Protein AF-A0A381KJ46-F1 (afdb_monomer)

Secondary structure (DSSP, 8-state):
-HHHHHHHHHHHHHHHHHHHHHHHHHHHHHHHHT-SS--HHHHHHHHHHHHHHHHHHHHHHHHHHHHHHHHHHHHHHHHHTSHHHHHHHHHHHHHHHSS------

Foldseek 3Di:
DVVLVVVLVVLVVLLVVLVVLLVVLVVLLVVLVPDPDDDPVSVVSNVVSVVSNVVSVVSNVVSVVVNVVSVVVVVVVVVCPDPVVVVVVVVVVVVVVPDPPPPPD

Structure (mmCIF, N/CA/C/O backbone):
data_AF-A0A381KJ46-F1
#
_entry.id   AF-A0A381KJ46-F1
#
loop_
_atom_site.group_PDB
_atom_site.id
_atom_site.type_symbol
_atom_site.label_atom_id
_atom_site.label_alt_id
_atom_site.label_comp_id
_atom_site.label_asym_id
_atom_site.label_entity_id
_atom_site.label_seq_id
_atom_site.pdbx_PDB_ins_code
_atom_site.Cartn_x
_atom_site.Cartn_y
_atom_site.Cartn_z
_atom_site.occupancy
_atom_site.B_iso_or_equiv
_atom_site.auth_seq_id
_atom_site.auth_comp_id
_atom_site.auth_asym_id
_atom_site.auth_atom_id
_atom_site.pdbx_PDB_model_num
ATOM 1 N N . MET A 1 1 ? -12.437 -7.430 17.887 1.00 87.06 1 MET A N 1
ATOM 2 C CA . MET A 1 1 ? -11.055 -6.912 17.824 1.00 87.06 1 MET A CA 1
ATOM 3 C C . MET A 1 1 ? -10.126 -7.689 16.881 1.00 87.06 1 MET A C 1
ATOM 5 O O . MET A 1 1 ? -9.448 -7.061 16.076 1.00 87.06 1 MET A O 1
ATOM 9 N N . GLU A 1 2 ? -10.116 -9.026 16.928 1.00 87.00 2 GLU A N 1
ATOM 10 C CA . GLU A 1 2 ? -9.250 -9.905 16.109 1.00 87.00 2 GLU A CA 1
ATOM 11 C C . GLU A 1 2 ? -9.202 -9.539 14.613 1.00 87.00 2 GLU A C 1
ATOM 13 O O . GLU A 1 2 ? -8.134 -9.346 14.039 1.00 87.00 2 GLU A O 1
ATOM 18 N N . SER A 1 3 ? -10.371 -9.363 13.989 1.00 88.94 3 SER A N 1
ATOM 19 C CA . SER A 1 3 ? -10.483 -9.097 12.551 1.00 88.94 3 SER A CA 1
ATOM 20 C C . SER A 1 3 ? -9.801 -7.795 12.128 1.00 88.94 3 SER A C 1
ATOM 22 O O . SER A 1 3 ? -9.174 -7.757 11.077 1.00 88.94 3 SER A O 1
ATOM 24 N N . LEU A 1 4 ? -9.861 -6.742 12.953 1.00 90.62 4 LEU A N 1
ATOM 25 C CA . LEU A 1 4 ? -9.188 -5.472 12.658 1.00 90.62 4 LEU A CA 1
ATOM 26 C C . LEU A 1 4 ? -7.662 -5.618 12.723 1.00 90.62 4 LEU A C 1
ATOM 28 O O . LEU A 1 4 ? -6.962 -5.047 11.891 1.00 90.62 4 LEU A O 1
ATOM 32 N N . LYS A 1 5 ? -7.146 -6.432 13.654 1.00 90.75 5 LYS A N 1
ATOM 33 C CA . LYS A 1 5 ? -5.709 -6.727 13.759 1.00 90.75 5 LYS A CA 1
ATOM 34 C C . LYS A 1 5 ? -5.205 -7.529 12.556 1.00 90.75 5 LYS A C 1
ATOM 36 O O . LYS A 1 5 ? -4.155 -7.198 12.016 1.00 90.75 5 LYS A O 1
ATOM 41 N N . ILE A 1 6 ? -5.976 -8.518 12.096 1.00 94.75 6 ILE A N 1
ATOM 42 C CA . ILE A 1 6 ? -5.655 -9.300 10.889 1.00 94.75 6 ILE A CA 1
ATOM 43 C C . ILE A 1 6 ? -5.603 -8.392 9.655 1.00 94.75 6 ILE A C 1
ATOM 45 O O . ILE A 1 6 ? -4.649 -8.447 8.882 1.00 94.75 6 ILE A O 1
ATOM 49 N N . VAL A 1 7 ? -6.610 -7.529 9.479 1.00 93.56 7 VAL A N 1
ATOM 50 C CA . VAL A 1 7 ? -6.635 -6.585 8.353 1.00 93.56 7 VAL A CA 1
ATOM 51 C C . VAL A 1 7 ? -5.445 -5.628 8.430 1.00 93.56 7 VAL A C 1
ATOM 53 O O . VAL A 1 7 ? -4.774 -5.435 7.422 1.00 93.56 7 VAL A O 1
ATOM 56 N N . LYS A 1 8 ? -5.121 -5.093 9.615 1.00 94.50 8 LYS A N 1
ATOM 57 C CA . LYS A 1 8 ? -3.942 -4.237 9.816 1.00 94.50 8 LYS A CA 1
ATOM 58 C C . LYS A 1 8 ? -2.650 -4.925 9.367 1.00 94.50 8 LYS A C 1
ATOM 60 O O . LYS A 1 8 ? -1.931 -4.362 8.548 1.00 94.50 8 LYS A O 1
ATOM 65 N N . GLN A 1 9 ? -2.403 -6.155 9.815 1.00 95.69 9 GLN A N 1
ATOM 66 C CA . GLN A 1 9 ? -1.217 -6.927 9.417 1.00 95.69 9 GLN A CA 1
ATOM 67 C C . GLN A 1 9 ? -1.139 -7.145 7.902 1.00 95.69 9 GLN A C 1
ATOM 69 O O . GLN A 1 9 ? -0.063 -7.066 7.310 1.00 95.69 9 GLN A O 1
ATOM 74 N N . TYR A 1 10 ? -2.277 -7.399 7.251 1.00 95.62 10 TYR A N 1
ATOM 75 C CA . TYR A 1 10 ? -2.317 -7.544 5.799 1.00 95.62 10 TYR A CA 1
ATOM 76 C C . TYR A 1 10 ? -1.931 -6.240 5.088 1.00 95.62 10 TYR A C 1
ATOM 78 O O . TYR A 1 10 ? -1.137 -6.264 4.148 1.00 95.62 10 TYR A O 1
ATOM 86 N N . VAL A 1 11 ? -2.453 -5.100 5.551 1.00 95.31 11 VAL A N 1
ATOM 87 C CA . VAL A 1 11 ? -2.138 -3.781 4.981 1.00 95.31 11 VAL A CA 1
ATOM 88 C C . VAL A 1 11 ? -0.663 -3.419 5.200 1.00 95.31 11 VAL A C 1
ATOM 90 O O . VAL A 1 11 ? -0.018 -2.955 4.264 1.00 95.31 11 VAL A O 1
ATOM 93 N N . GLU A 1 12 ? -0.093 -3.710 6.374 1.00 96.56 12 GLU A N 1
ATOM 94 C CA . GLU A 1 12 ? 1.351 -3.564 6.637 1.00 96.56 12 GLU A CA 1
ATOM 95 C C . GLU A 1 12 ? 2.188 -4.418 5.667 1.00 96.56 12 GLU A C 1
ATOM 97 O O . GLU A 1 12 ? 3.194 -3.959 5.123 1.00 96.56 12 GLU A O 1
ATOM 102 N N . GLY A 1 13 ? 1.745 -5.646 5.382 1.00 95.12 13 GLY A N 1
ATOM 103 C CA . GLY A 1 13 ? 2.369 -6.507 4.378 1.00 95.12 13 GLY A CA 1
ATOM 104 C C . GLY A 1 13 ? 2.353 -5.895 2.974 1.00 95.12 13 GLY A C 1
ATOM 105 O O . GLY A 1 13 ? 3.384 -5.870 2.301 1.00 95.12 13 GLY A O 1
ATOM 106 N N . GLN A 1 14 ? 1.211 -5.352 2.541 1.00 92.19 14 GLN A N 1
ATOM 107 C CA . GLN A 1 14 ? 1.088 -4.677 1.241 1.00 92.19 14 GLN A CA 1
ATOM 108 C C . GLN A 1 14 ? 1.960 -3.419 1.150 1.00 92.19 14 GLN A C 1
ATOM 110 O O . GLN A 1 14 ? 2.530 -3.137 0.094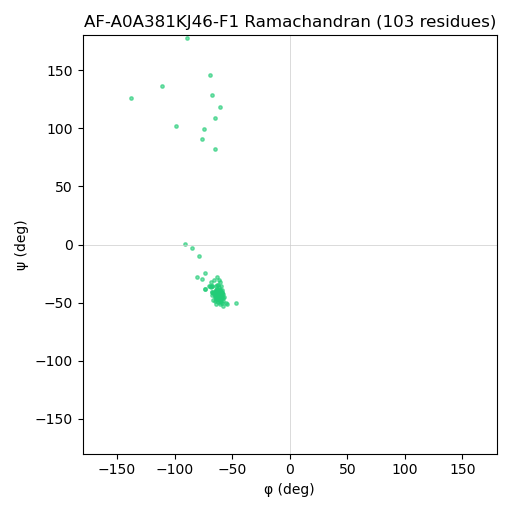 1.00 92.19 14 GLN A O 1
ATOM 115 N N . LEU A 1 15 ? 2.111 -2.688 2.256 1.00 95.31 15 LEU A N 1
ATOM 116 C CA . LEU A 1 15 ? 2.973 -1.511 2.329 1.00 95.31 15 LEU A CA 1
ATOM 117 C C . LEU A 1 15 ? 4.451 -1.868 2.112 1.00 95.31 15 LEU A C 1
ATOM 119 O O . LEU A 1 15 ? 5.160 -1.198 1.353 1.00 95.31 15 LEU A O 1
ATOM 123 N N . ASN A 1 16 ? 4.900 -2.955 2.743 1.00 95.56 16 ASN A N 1
ATOM 124 C CA . ASN A 1 16 ? 6.260 -3.463 2.588 1.00 95.56 16 ASN A CA 1
ATOM 125 C C . ASN A 1 16 ? 6.520 -3.943 1.155 1.00 95.56 16 ASN A C 1
ATOM 127 O O . ASN A 1 16 ? 7.543 -3.592 0.570 1.00 95.56 16 ASN A O 1
ATOM 131 N N . LEU A 1 17 ? 5.577 -4.689 0.570 1.00 93.62 17 LEU A N 1
ATOM 132 C CA . LEU A 1 17 ? 5.670 -5.143 -0.821 1.00 93.62 17 LEU A CA 1
ATOM 133 C C . LEU A 1 17 ? 5.724 -3.969 -1.803 1.00 93.62 17 LEU A C 1
ATOM 135 O O . LEU A 1 17 ? 6.582 -3.952 -2.681 1.00 93.62 17 LEU A O 1
ATOM 139 N N . SER A 1 18 ? 4.864 -2.965 -1.613 1.00 93.31 18 SER A N 1
ATOM 140 C CA . SER A 1 18 ? 4.854 -1.762 -2.452 1.00 93.31 18 SER A CA 1
ATOM 141 C C . SER A 1 18 ? 6.193 -1.030 -2.374 1.00 93.31 18 SER A C 1
ATOM 143 O O . SER A 1 18 ? 6.722 -0.607 -3.395 1.00 93.31 18 SER A O 1
ATOM 145 N N . SER A 1 19 ? 6.781 -0.914 -1.177 1.00 95.31 19 SER A N 1
ATOM 146 C CA . SER A 1 19 ? 8.093 -0.276 -1.004 1.00 95.31 19 SER A CA 1
ATOM 147 C C . SER A 1 19 ? 9.207 -1.049 -1.718 1.00 95.31 19 SER A C 1
ATOM 149 O O . SER A 1 19 ? 10.006 -0.442 -2.424 1.00 95.31 19 SER A O 1
ATOM 151 N N . LEU A 1 20 ? 9.209 -2.382 -1.618 1.00 96.62 20 LEU A N 1
ATOM 152 C CA . LEU A 1 20 ? 10.184 -3.231 -2.304 1.00 96.62 20 LEU A CA 1
ATOM 153 C C . LEU A 1 20 ? 10.085 -3.112 -3.835 1.00 96.62 20 LEU A C 1
ATOM 155 O O . LEU A 1 20 ? 11.105 -3.000 -4.513 1.00 96.62 20 LEU A O 1
ATOM 159 N N . GLU A 1 21 ? 8.868 -3.122 -4.387 1.00 95.75 21 GLU A N 1
ATOM 160 C CA . GLU A 1 21 ? 8.663 -2.948 -5.830 1.00 95.75 21 GLU A CA 1
ATOM 161 C C . GLU A 1 21 ? 9.029 -1.533 -6.297 1.00 95.75 21 GLU A C 1
ATOM 163 O O . GLU A 1 21 ? 9.598 -1.382 -7.377 1.00 95.75 21 GLU A O 1
ATOM 168 N N . ILE A 1 22 ? 8.781 -0.492 -5.495 1.00 97.38 22 ILE A N 1
ATOM 169 C CA . ILE A 1 22 ? 9.255 0.867 -5.807 1.00 97.38 22 ILE A CA 1
ATOM 170 C C . ILE A 1 22 ? 10.777 0.880 -5.929 1.00 97.38 22 ILE A C 1
ATOM 172 O O . ILE A 1 22 ? 11.294 1.383 -6.926 1.00 97.38 22 ILE A O 1
ATOM 176 N N . ASP A 1 23 ? 11.489 0.331 -4.947 1.00 97.88 23 ASP A N 1
ATOM 177 C CA . ASP A 1 23 ? 12.953 0.363 -4.917 1.00 97.88 23 ASP A CA 1
ATOM 178 C C . ASP A 1 23 ? 13.547 -0.397 -6.111 1.00 97.88 23 ASP A C 1
ATOM 180 O O . ASP A 1 23 ? 14.376 0.141 -6.849 1.00 97.88 23 ASP A O 1
ATOM 184 N N . LYS A 1 24 ? 13.037 -1.604 -6.378 1.00 97.69 24 LYS A N 1
ATOM 185 C CA . LYS A 1 24 ? 13.436 -2.435 -7.523 1.00 97.69 24 LYS A CA 1
ATOM 186 C C . LYS A 1 24 ? 13.194 -1.747 -8.870 1.00 97.69 24 LYS A C 1
ATOM 188 O O . LYS 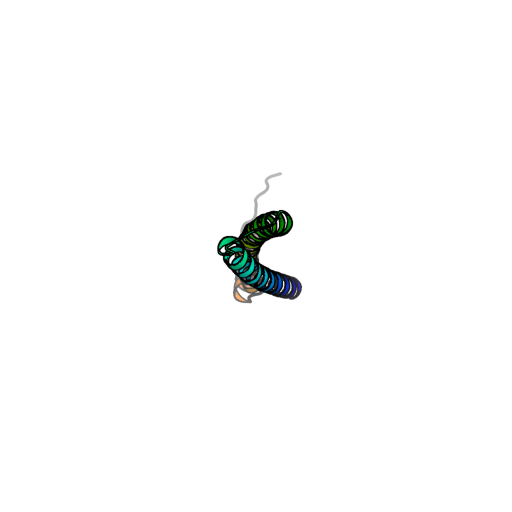A 1 24 ? 14.050 -1.782 -9.760 1.00 97.69 24 LYS A O 1
ATOM 193 N N . ASN A 1 25 ? 12.035 -1.116 -9.048 1.00 97.69 25 ASN A N 1
ATOM 194 C CA . ASN A 1 25 ? 11.705 -0.455 -10.309 1.00 97.69 25 ASN A CA 1
ATOM 195 C C . ASN A 1 25 ? 12.438 0.889 -10.464 1.00 97.69 25 ASN A C 1
ATOM 197 O O . ASN A 1 25 ? 12.807 1.243 -11.582 1.00 97.69 25 ASN A O 1
ATOM 201 N N . LYS A 1 26 ? 12.749 1.600 -9.369 1.00 97.62 26 LYS A N 1
ATOM 202 C CA . LYS A 1 26 ? 13.634 2.780 -9.391 1.00 97.62 26 LYS A CA 1
ATOM 203 C C . LYS A 1 26 ? 15.051 2.417 -9.821 1.00 97.62 26 LYS A C 1
ATOM 205 O O . LYS A 1 26 ? 15.621 3.112 -10.660 1.00 97.62 26 LYS A O 1
ATOM 210 N N . GLU A 1 27 ? 15.599 1.326 -9.293 1.00 97.62 27 GLU A N 1
ATOM 211 C CA . GLU A 1 27 ? 16.910 0.821 -9.708 1.00 97.62 27 GLU A CA 1
ATOM 212 C C . GLU A 1 27 ? 16.917 0.470 -11.202 1.00 97.62 27 GLU A C 1
ATOM 214 O O . GLU A 1 27 ? 17.766 0.953 -11.954 1.00 97.62 27 GLU A O 1
ATOM 219 N N . THR A 1 28 ? 15.917 -0.292 -11.655 1.00 96.44 28 THR A N 1
ATOM 220 C CA . THR A 1 28 ? 15.757 -0.658 -13.072 1.00 96.44 28 THR A CA 1
ATOM 221 C C . THR A 1 28 ? 15.666 0.580 -13.967 1.00 96.44 28 THR A C 1
ATOM 223 O O . THR A 1 28 ? 16.340 0.658 -14.998 1.00 96.44 28 THR A O 1
ATOM 226 N N . TYR A 1 29 ? 14.874 1.574 -1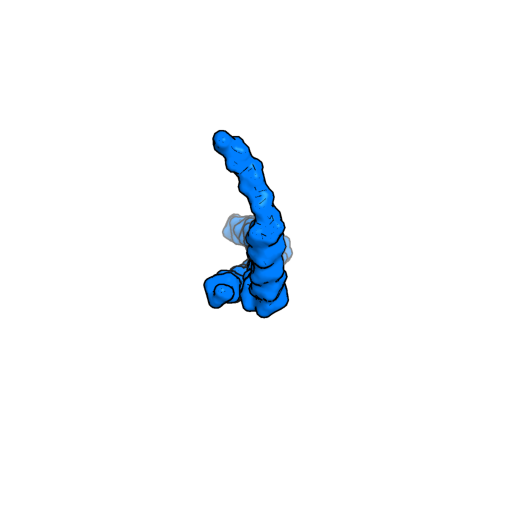3.556 1.00 96.94 29 TYR A N 1
ATOM 227 C CA . TYR A 1 29 ? 14.720 2.831 -14.278 1.00 96.94 29 TYR A CA 1
ATOM 228 C C . TYR A 1 29 ? 16.051 3.580 -14.415 1.00 96.94 29 TYR A C 1
ATOM 230 O O . TYR A 1 29 ? 16.412 3.986 -15.519 1.00 96.94 29 TYR A O 1
ATOM 238 N N . GLU A 1 30 ? 16.816 3.740 -13.332 1.00 97.19 30 GLU A N 1
ATOM 239 C CA . GLU A 1 30 ? 18.098 4.451 -13.385 1.00 97.19 30 GLU A CA 1
ATOM 240 C C . GLU A 1 30 ? 19.161 3.695 -14.195 1.00 97.19 30 GLU A C 1
ATOM 242 O O . GLU A 1 30 ? 19.925 4.325 -14.930 1.00 97.19 30 GLU A O 1
ATOM 247 N N . ILE A 1 31 ? 19.193 2.359 -14.142 1.00 97.06 31 ILE A N 1
ATOM 248 C CA . ILE A 1 31 ? 20.096 1.556 -14.982 1.00 97.06 31 ILE A CA 1
ATOM 249 C C . ILE A 1 31 ? 19.796 1.790 -16.467 1.00 97.06 31 ILE A C 1
ATOM 251 O O . ILE A 1 31 ? 20.702 2.109 -17.240 1.00 97.06 31 ILE A O 1
ATOM 255 N N . LEU A 1 32 ? 18.528 1.666 -16.873 1.00 96.31 32 LEU A N 1
ATOM 256 C CA . LEU A 1 32 ? 18.128 1.817 -18.274 1.00 96.31 32 LEU A CA 1
ATOM 257 C C . LEU A 1 32 ? 18.297 3.259 -18.762 1.00 96.31 32 LEU A C 1
ATOM 259 O O . LEU A 1 32 ? 18.803 3.484 -19.860 1.00 96.31 32 LEU A O 1
ATOM 263 N N . LYS A 1 33 ? 17.954 4.246 -17.930 1.00 95.19 33 LYS A N 1
ATOM 264 C CA . LYS A 1 33 ? 18.107 5.675 -18.236 1.00 95.19 33 LYS A CA 1
ATOM 265 C C . LYS A 1 33 ? 19.559 6.068 -18.508 1.00 95.19 33 LYS A C 1
ATOM 267 O O . LYS A 1 33 ? 19.801 6.906 -19.375 1.00 95.19 33 LYS A O 1
ATOM 272 N N . ASN A 1 34 ? 20.509 5.458 -17.798 1.00 96.38 34 ASN A N 1
ATOM 273 C CA . ASN A 1 34 ? 21.941 5.738 -17.932 1.00 96.38 34 ASN A CA 1
ATOM 274 C C . ASN A 1 34 ? 22.652 4.839 -18.961 1.00 96.38 34 ASN A C 1
ATOM 276 O O . ASN A 1 34 ? 23.859 4.977 -19.176 1.00 96.38 34 ASN A O 1
ATOM 280 N N . LYS A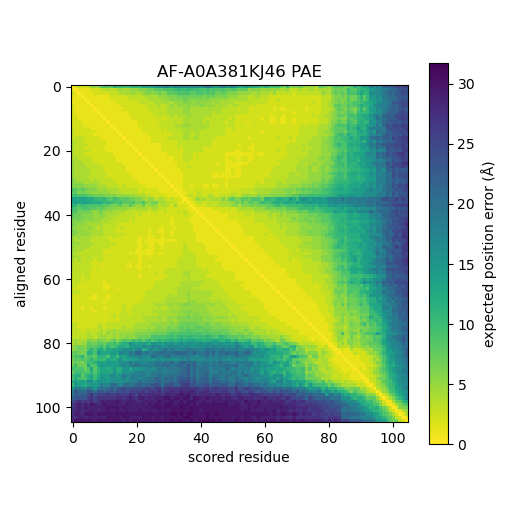 1 35 ? 21.931 3.925 -19.619 1.00 95.38 35 LYS A N 1
ATOM 281 C CA . LYS A 1 35 ? 22.484 3.059 -20.663 1.00 95.38 35 LYS A CA 1
ATOM 282 C C . LYS A 1 35 ? 22.868 3.896 -21.891 1.00 95.38 35 LYS A C 1
ATOM 284 O O . LYS A 1 35 ? 22.065 4.669 -22.408 1.00 95.38 35 LYS A O 1
ATOM 289 N N . SER A 1 36 ? 24.100 3.729 -22.377 1.00 92.12 36 SER A N 1
ATOM 290 C CA . SER A 1 36 ? 24.671 4.537 -23.472 1.00 92.12 36 SER A CA 1
ATOM 291 C C . SER A 1 36 ? 23.978 4.340 -24.824 1.00 92.12 36 SER A C 1
ATOM 293 O O . SER A 1 36 ? 23.928 5.261 -25.635 1.00 92.12 36 SER A O 1
ATOM 295 N N . SER A 1 37 ? 23.443 3.146 -25.071 1.00 94.56 37 SER A N 1
ATOM 296 C CA . SER A 1 37 ? 22.624 2.820 -26.234 1.00 94.56 37 SER A CA 1
ATOM 297 C C . SER A 1 37 ? 21.460 1.957 -25.769 1.00 94.56 37 SER A C 1
ATOM 299 O O . SER A 1 37 ? 21.667 0.953 -25.082 1.00 94.56 37 SER A O 1
ATOM 301 N N . ARG A 1 38 ? 20.248 2.392 -26.114 1.00 92.75 38 ARG A N 1
ATOM 302 C CA . ARG A 1 38 ? 18.998 1.699 -25.817 1.00 92.75 38 ARG A CA 1
ATOM 303 C C . ARG A 1 38 ? 18.395 1.170 -27.104 1.00 92.75 38 ARG A C 1
ATOM 305 O O . ARG A 1 38 ? 18.382 1.877 -28.114 1.00 92.75 38 ARG A O 1
ATOM 312 N N . ASP A 1 39 ? 17.923 -0.065 -27.056 1.00 96.19 39 ASP A N 1
ATOM 313 C CA . ASP A 1 39 ? 17.027 -0.592 -28.074 1.00 96.19 39 ASP A CA 1
ATOM 314 C C . ASP A 1 39 ? 15.558 -0.317 -27.706 1.00 96.19 39 ASP A C 1
ATOM 316 O O . ASP A 1 39 ? 15.233 0.256 -26.665 1.00 96.19 39 ASP A O 1
ATOM 320 N N . MET A 1 40 ? 14.644 -0.714 -28.590 1.00 96.44 40 MET A N 1
ATOM 321 C CA . MET A 1 40 ? 13.211 -0.516 -28.369 1.00 96.44 40 MET A CA 1
ATOM 322 C C . MET A 1 40 ? 12.701 -1.254 -27.120 1.00 96.44 40 MET A C 1
ATOM 324 O O . MET A 1 40 ? 11.757 -0.791 -26.483 1.00 96.44 40 MET A O 1
ATOM 328 N N . LEU A 1 41 ? 13.304 -2.391 -26.765 1.00 96.50 41 LEU A N 1
ATOM 329 C CA . LEU A 1 41 ? 12.909 -3.161 -25.590 1.00 96.50 41 LEU A CA 1
ATOM 330 C C . LEU A 1 41 ? 13.374 -2.466 -24.304 1.00 96.50 41 LEU A C 1
ATOM 332 O O . LEU A 1 41 ? 12.617 -2.415 -23.338 1.00 96.50 41 LEU A O 1
ATOM 336 N N . ASP A 1 42 ? 14.570 -1.876 -24.305 1.00 96.75 42 ASP A N 1
ATOM 337 C CA . ASP A 1 42 ? 15.058 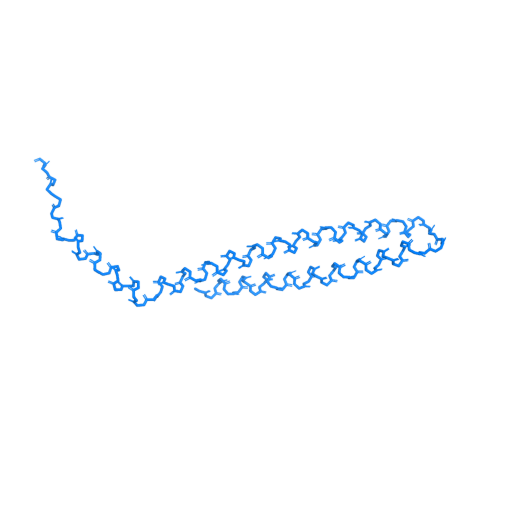-1.036 -23.209 1.00 96.75 42 ASP A CA 1
ATOM 338 C C . ASP A 1 42 ? 14.123 0.157 -22.957 1.00 96.75 42 ASP A C 1
ATOM 340 O O . ASP A 1 42 ? 13.823 0.468 -21.806 1.00 96.75 42 ASP A O 1
ATOM 344 N N . ASP A 1 43 ? 13.628 0.809 -24.014 1.00 96.25 43 ASP A N 1
ATOM 345 C CA . ASP A 1 43 ? 12.704 1.945 -23.894 1.00 96.25 43 ASP A CA 1
ATOM 346 C C . ASP A 1 43 ? 11.318 1.541 -23.371 1.00 96.25 43 ASP A C 1
ATOM 348 O O . ASP A 1 43 ? 10.702 2.285 -22.600 1.00 96.25 43 ASP A O 1
ATOM 352 N N . ILE A 1 44 ? 10.826 0.359 -23.755 1.00 97.44 44 ILE A N 1
ATOM 353 C CA . ILE A 1 44 ? 9.593 -0.217 -23.196 1.00 97.44 44 ILE A CA 1
ATOM 354 C C . ILE A 1 44 ? 9.791 -0.498 -21.705 1.00 97.44 44 ILE A C 1
ATOM 356 O O . ILE A 1 44 ? 9.026 0.002 -20.882 1.00 97.44 44 ILE A O 1
ATOM 360 N N . ASN A 1 45 ? 10.865 -1.205 -21.349 1.00 96.50 45 ASN A N 1
ATOM 361 C CA . ASN A 1 45 ? 11.162 -1.564 -19.964 1.00 96.50 45 ASN A CA 1
ATOM 362 C C . ASN A 1 45 ? 1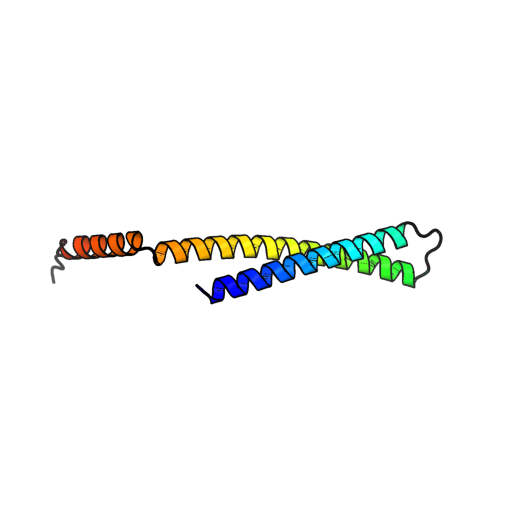1.399 -0.331 -19.077 1.00 96.50 45 ASN A C 1
ATOM 364 O O . ASN A 1 45 ? 11.011 -0.335 -17.911 1.00 96.50 45 ASN A O 1
ATOM 368 N N . LEU A 1 46 ? 11.998 0.739 -19.611 1.00 96.94 46 LEU A N 1
ATOM 369 C CA . LEU A 1 46 ? 12.175 2.000 -18.889 1.00 96.94 46 LEU A CA 1
ATOM 370 C C . LEU A 1 46 ? 10.823 2.633 -18.535 1.00 96.94 46 LEU A C 1
ATOM 372 O O . LEU A 1 46 ? 10.620 3.075 -17.402 1.00 96.94 46 LEU A O 1
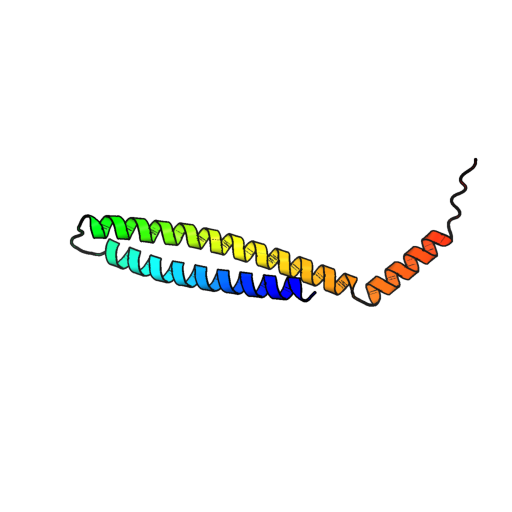ATOM 376 N N . ASN A 1 47 ? 9.905 2.686 -19.503 1.00 96.62 47 ASN A N 1
ATOM 377 C CA . ASN A 1 47 ? 8.567 3.234 -19.288 1.00 96.62 47 ASN A CA 1
ATOM 378 C C . ASN A 1 47 ? 7.749 2.373 -18.323 1.00 96.62 47 ASN A C 1
ATOM 380 O O . ASN A 1 47 ? 7.078 2.919 -17.446 1.00 96.62 47 ASN A O 1
ATOM 384 N N . ASP A 1 48 ? 7.831 1.050 -18.454 1.00 97.94 48 ASP A N 1
ATOM 385 C CA . ASP A 1 48 ? 7.156 0.122 -17.550 1.00 97.94 48 ASP A CA 1
ATOM 386 C C . ASP A 1 48 ? 7.691 0.262 -16.122 1.00 97.94 48 ASP A C 1
ATOM 388 O O . ASP A 1 48 ? 6.898 0.409 -15.194 1.00 97.94 48 ASP A O 1
ATOM 392 N N . ALA A 1 49 ? 9.011 0.355 -15.935 1.00 97.62 49 ALA A N 1
ATOM 393 C CA . ALA A 1 49 ? 9.608 0.602 -14.624 1.00 97.62 49 ALA A CA 1
ATOM 394 C C . ALA A 1 49 ? 9.097 1.914 -13.999 1.00 97.62 49 ALA A C 1
ATOM 396 O O . ALA A 1 49 ? 8.679 1.930 -12.841 1.00 97.62 49 ALA A O 1
ATOM 397 N N . LEU A 1 50 ? 9.050 3.012 -14.764 1.00 96.75 50 LEU A N 1
ATOM 398 C CA . LEU A 1 50 ? 8.536 4.296 -14.270 1.00 96.75 50 LEU A CA 1
ATOM 399 C C . LEU A 1 50 ? 7.043 4.227 -13.902 1.00 96.75 50 LEU A C 1
ATOM 401 O O . LEU A 1 50 ? 6.600 4.803 -12.899 1.00 96.75 50 LEU A O 1
ATOM 405 N N . ARG A 1 51 ? 6.257 3.515 -14.713 1.00 97.06 51 ARG A N 1
ATOM 406 C CA . ARG A 1 51 ? 4.836 3.285 -14.460 1.00 97.06 51 ARG A CA 1
ATOM 407 C C . ARG A 1 51 ? 4.634 2.478 -13.181 1.00 97.06 51 ARG A C 1
ATOM 409 O O . ARG A 1 51 ? 3.819 2.883 -12.354 1.00 97.06 51 ARG A O 1
ATOM 416 N N . GLU A 1 52 ? 5.370 1.386 -13.007 1.00 97.06 52 GLU A N 1
ATOM 417 C CA . GLU A 1 52 ? 5.295 0.542 -11.814 1.00 97.06 52 GLU A CA 1
ATOM 418 C C . GLU A 1 52 ? 5.687 1.315 -10.554 1.00 97.06 52 GLU A C 1
ATOM 420 O O . GLU A 1 52 ? 4.970 1.239 -9.556 1.00 97.06 52 GLU A O 1
ATOM 425 N N . VAL A 1 53 ? 6.733 2.151 -10.601 1.00 97.38 53 VAL A N 1
ATOM 426 C CA . VAL A 1 53 ? 7.066 3.065 -9.490 1.00 97.38 53 VAL A CA 1
ATOM 427 C C . VAL A 1 53 ? 5.865 3.936 -9.129 1.00 97.38 53 VAL A C 1
ATOM 429 O O . VAL A 1 53 ? 5.450 3.972 -7.974 1.00 97.38 53 VAL A O 1
ATOM 432 N N . THR A 1 54 ? 5.259 4.590 -10.120 1.00 96.56 54 THR A N 1
ATOM 433 C CA . THR A 1 54 ? 4.136 5.512 -9.893 1.00 96.56 54 THR A CA 1
ATOM 434 C C . THR A 1 54 ? 2.910 4.798 -9.312 1.00 96.56 54 THR A C 1
ATOM 436 O O . THR A 1 54 ? 2.223 5.331 -8.438 1.00 96.56 54 THR A O 1
ATOM 439 N N . VAL A 1 55 ? 2.601 3.593 -9.801 1.00 95.81 55 VAL A N 1
ATOM 440 C CA . VAL A 1 55 ? 1.474 2.788 -9.307 1.00 95.81 55 VAL A CA 1
ATOM 441 C C . VAL A 1 55 ? 1.721 2.347 -7.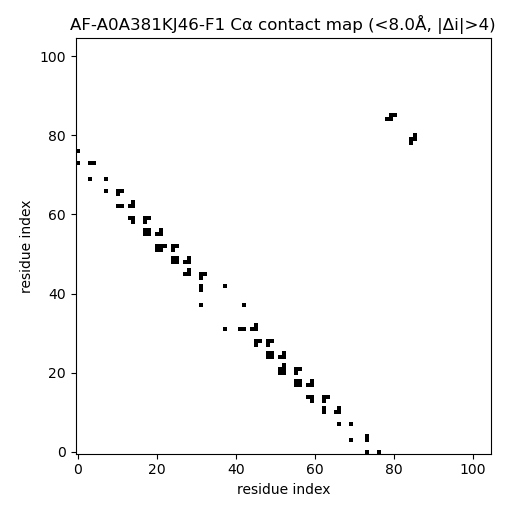868 1.00 95.81 55 VAL A C 1
ATOM 443 O O . VAL A 1 55 ? 0.847 2.532 -7.019 1.00 95.81 55 VAL A O 1
ATOM 446 N N . ASN A 1 56 ? 2.911 1.826 -7.571 1.00 96.44 56 ASN A N 1
ATOM 447 C CA . ASN A 1 56 ? 3.243 1.362 -6.230 1.00 96.44 56 ASN A CA 1
ATOM 448 C C . ASN A 1 56 ? 3.353 2.521 -5.226 1.00 96.44 56 ASN A C 1
ATOM 450 O O . ASN A 1 56 ? 2.946 2.360 -4.079 1.00 96.44 56 ASN A O 1
ATOM 454 N N . GLU A 1 57 ? 3.795 3.715 -5.636 1.00 97.00 57 GLU A N 1
ATOM 455 C CA . GLU A 1 57 ? 3.766 4.914 -4.780 1.00 97.00 57 GLU A CA 1
ATOM 456 C C . GLU A 1 57 ? 2.332 5.296 -4.383 1.00 97.00 57 GLU A C 1
ATOM 458 O O . GLU A 1 57 ? 2.071 5.628 -3.226 1.00 97.00 57 GLU A O 1
ATOM 463 N N . ARG A 1 58 ? 1.365 5.177 -5.301 1.00 95.06 58 ARG A N 1
ATOM 464 C CA . ARG A 1 58 ? -0.056 5.401 -4.981 1.00 95.06 58 ARG A CA 1
ATOM 465 C C . ARG A 1 58 ? -0.615 4.333 -4.046 1.00 95.06 58 ARG A C 1
ATOM 467 O O . ARG A 1 58 ? -1.363 4.668 -3.129 1.00 95.06 58 ARG A O 1
ATOM 474 N N . LEU A 1 59 ? -0.257 3.067 -4.266 1.00 92.94 59 LEU A N 1
ATOM 475 C CA . LEU A 1 59 ? -0.649 1.965 -3.381 1.00 92.94 59 LEU A CA 1
ATOM 476 C C . LEU A 1 59 ? -0.077 2.150 -1.975 1.00 92.94 59 LEU A C 1
ATOM 478 O O . LEU A 1 59 ? -0.793 1.939 -1.000 1.00 92.94 59 LEU A O 1
ATOM 482 N N . LYS A 1 60 ? 1.171 2.618 -1.875 1.00 94.94 60 LYS A N 1
ATOM 483 C CA . LYS A 1 60 ? 1.827 2.947 -0.611 1.00 94.94 60 LYS A CA 1
ATOM 484 C C . LYS A 1 60 ? 1.044 4.007 0.170 1.00 94.94 60 LYS A C 1
ATOM 486 O O . LYS A 1 60 ? 0.654 3.745 1.302 1.00 94.94 60 LYS A O 1
ATOM 491 N N . ILE A 1 61 ? 0.726 5.141 -0.461 1.00 95.06 61 ILE A N 1
ATOM 492 C CA . ILE A 1 61 ? -0.060 6.227 0.161 1.00 95.06 61 ILE A CA 1
ATOM 493 C C . ILE A 1 61 ? -1.431 5.722 0.630 1.00 95.06 61 ILE A C 1
ATOM 495 O O . ILE A 1 61 ? -1.899 6.055 1.723 1.00 95.06 61 ILE A O 1
ATOM 499 N N . PHE A 1 62 ? -2.093 4.909 -0.196 1.00 92.44 62 PHE A N 1
ATOM 500 C CA . PHE A 1 62 ? -3.384 4.329 0.157 1.00 92.44 62 PHE A CA 1
ATOM 501 C C . PHE A 1 62 ? -3.279 3.386 1.364 1.00 92.44 62 PHE A C 1
ATOM 503 O O . PHE A 1 62 ? -4.096 3.474 2.280 1.00 92.44 62 PHE A O 1
ATOM 510 N N . ALA A 1 63 ? -2.268 2.515 1.390 1.00 94.56 63 ALA A N 1
ATOM 511 C CA . ALA A 1 63 ? -2.024 1.606 2.503 1.00 94.56 63 ALA A CA 1
ATOM 512 C C . ALA A 1 63 ? -1.708 2.366 3.802 1.00 94.56 63 ALA A C 1
ATOM 514 O O . ALA A 1 63 ? -2.284 2.040 4.835 1.00 94.56 63 ALA A O 1
ATOM 515 N N . GLU A 1 64 ? -0.878 3.412 3.750 1.00 95.44 64 GLU A N 1
ATOM 516 C CA . GLU A 1 64 ? -0.587 4.289 4.898 1.00 95.44 64 GLU A CA 1
ATOM 517 C C . GLU A 1 64 ? -1.870 4.920 5.458 1.00 95.44 64 GLU A C 1
ATOM 519 O O . GLU A 1 64 ? -2.157 4.799 6.648 1.00 95.44 64 GLU A O 1
ATOM 524 N N . SER A 1 65 ? -2.706 5.487 4.582 1.00 95.38 65 SER A N 1
ATOM 525 C CA . SER A 1 65 ? -3.994 6.080 4.974 1.00 95.38 65 SER A CA 1
ATOM 526 C C . SER A 1 65 ? -4.935 5.051 5.614 1.00 95.38 65 SER A C 1
ATOM 528 O O . SER A 1 65 ? -5.650 5.337 6.576 1.00 95.38 65 SER A O 1
ATOM 530 N N . LEU A 1 66 ? -4.949 3.825 5.086 1.00 95.31 66 LEU A N 1
ATOM 531 C CA . LEU A 1 66 ? -5.776 2.748 5.616 1.00 95.31 66 LEU A CA 1
ATOM 532 C C . LEU A 1 66 ? -5.280 2.263 6.987 1.00 95.31 66 LEU A C 1
ATOM 534 O O . LEU A 1 66 ? -6.105 1.943 7.843 1.00 95.31 66 LEU A O 1
ATOM 538 N N . LEU A 1 67 ? -3.965 2.242 7.225 1.00 96.44 67 LEU A N 1
ATOM 539 C CA . LEU A 1 67 ? -3.397 1.915 8.537 1.00 96.44 67 LEU A CA 1
ATOM 540 C C . LEU A 1 67 ? -3.812 2.929 9.603 1.00 96.44 67 LEU A C 1
ATOM 542 O O . LEU A 1 67 ? -4.236 2.522 10.683 1.00 96.44 67 LEU A O 1
ATOM 546 N N . GLU A 1 68 ? -3.780 4.226 9.294 1.00 95.69 68 GLU A N 1
ATOM 547 C CA . GLU A 1 68 ? -4.237 5.273 10.219 1.00 95.69 68 GLU A CA 1
ATOM 548 C C . GLU A 1 68 ? -5.719 5.111 10.600 1.00 95.69 68 GLU A C 1
ATOM 550 O O . GLU A 1 68 ? -6.105 5.256 11.770 1.00 95.69 68 GLU A O 1
ATOM 555 N N . LEU A 1 69 ? -6.560 4.757 9.621 1.00 95.69 69 LEU A N 1
ATOM 556 C CA . LEU A 1 69 ? -7.976 4.469 9.850 1.00 95.69 69 LEU A CA 1
ATOM 557 C C . LEU A 1 69 ? -8.163 3.236 10.738 1.00 95.69 69 LEU A C 1
ATOM 559 O O . LEU A 1 69 ? -8.958 3.272 11.679 1.00 95.69 69 LEU A O 1
ATOM 563 N N . LEU A 1 70 ? -7.429 2.155 10.467 1.00 94.38 70 LEU A N 1
ATOM 564 C CA . LEU A 1 70 ? -7.488 0.930 11.265 1.00 94.38 70 LEU A CA 1
ATOM 565 C C . LEU A 1 70 ? -7.026 1.173 12.704 1.00 94.38 70 LEU A C 1
ATOM 567 O O . LEU A 1 70 ? -7.683 0.703 13.630 1.00 94.38 70 LEU A O 1
ATOM 571 N N . ASP A 1 71 ? -5.968 1.954 12.907 1.00 94.56 71 ASP A N 1
ATOM 572 C CA . ASP A 1 71 ? -5.480 2.312 14.240 1.00 94.56 71 ASP A CA 1
ATOM 573 C C . ASP A 1 71 ? -6.500 3.130 15.025 1.00 94.56 71 ASP A C 1
ATOM 575 O O . ASP A 1 71 ? -6.726 2.884 16.212 1.00 94.56 71 ASP A O 1
ATOM 579 N N . THR A 1 72 ? -7.165 4.073 14.360 1.00 94.69 72 THR A N 1
ATOM 580 C CA . THR A 1 72 ? -8.267 4.831 14.960 1.00 94.69 72 THR A CA 1
ATOM 581 C C . THR A 1 72 ? -9.418 3.913 15.372 1.00 94.69 72 THR A C 1
ATOM 583 O O . THR A 1 72 ? -9.902 3.995 16.499 1.00 94.69 72 THR A O 1
ATOM 586 N N . GLN A 1 73 ? -9.835 3.003 14.488 1.00 92.69 73 GLN A N 1
ATOM 587 C CA . GLN A 1 73 ? -10.915 2.051 14.768 1.00 92.69 73 GLN A CA 1
ATOM 588 C C . GLN A 1 73 ? -10.567 1.092 15.909 1.00 92.69 73 GLN A C 1
ATOM 590 O O . GLN A 1 73 ? -11.425 0.787 16.738 1.00 92.69 73 GLN A O 1
ATOM 595 N N . ILE A 1 74 ? -9.311 0.644 15.985 1.00 92.00 74 ILE A N 1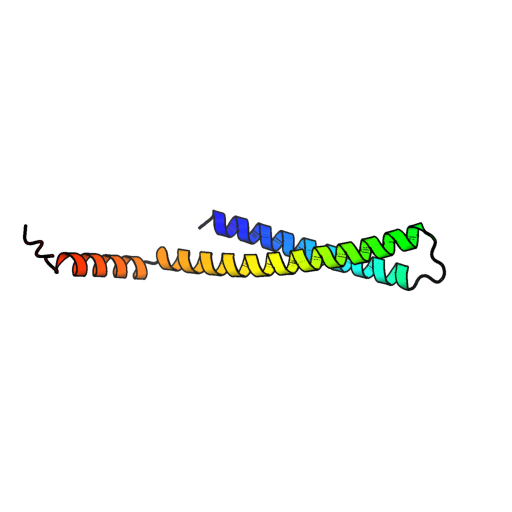
ATOM 596 C CA . ILE A 1 74 ? -8.829 -0.191 17.087 1.00 92.00 74 ILE A CA 1
ATOM 597 C C . ILE A 1 74 ? -8.933 0.566 18.409 1.00 92.00 74 ILE A C 1
ATOM 599 O O . ILE A 1 74 ? -9.554 0.056 19.336 1.00 92.00 74 ILE A O 1
ATOM 603 N N . LYS A 1 75 ? -8.438 1.807 18.473 1.00 91.50 75 LYS A N 1
ATOM 604 C CA . LYS A 1 75 ? -8.521 2.639 19.685 1.00 91.50 75 LYS A CA 1
ATOM 605 C C . LYS A 1 75 ? -9.961 2.891 20.134 1.00 91.50 75 LYS A C 1
ATOM 607 O O . LYS A 1 75 ? -10.247 2.828 21.326 1.00 91.50 75 LYS A O 1
ATOM 612 N N . ILE A 1 76 ? -10.873 3.160 19.195 1.00 89.31 76 ILE A N 1
ATOM 613 C CA . ILE A 1 76 ? -12.302 3.333 19.503 1.00 89.31 76 ILE A CA 1
ATOM 614 C C . ILE A 1 76 ? -12.861 2.052 20.124 1.00 89.31 76 ILE A C 1
ATOM 616 O O . ILE A 1 76 ? -13.484 2.110 21.180 1.00 89.31 76 ILE A O 1
ATOM 620 N N . LYS A 1 77 ? -12.596 0.891 19.514 1.00 88.06 77 LYS A N 1
ATOM 621 C CA . LYS A 1 77 ? -13.079 -0.400 20.023 1.00 88.06 77 LYS A CA 1
ATOM 622 C C . LYS A 1 77 ? -12.502 -0.746 21.391 1.00 88.06 77 LYS A C 1
ATOM 624 O O . LYS A 1 77 ? -13.247 -1.184 22.258 1.00 88.06 77 LYS A O 1
ATOM 629 N N . GLU A 1 78 ? -11.215 -0.501 21.608 1.00 89.12 78 GLU A N 1
ATOM 630 C CA . GLU A 1 78 ? -10.579 -0.680 22.917 1.00 89.12 78 GLU A CA 1
ATOM 631 C C . GLU A 1 78 ? -11.223 0.219 23.985 1.00 89.12 78 GLU A C 1
ATOM 633 O O . GLU A 1 78 ? -11.454 -0.222 25.110 1.00 89.12 78 GLU A O 1
ATOM 638 N N . SER A 1 79 ? -11.579 1.458 23.629 1.00 86.75 79 SER A N 1
ATOM 639 C CA . SER A 1 79 ? -12.305 2.362 24.524 1.00 86.75 79 SER A CA 1
ATOM 640 C C . SER A 1 79 ? -13.732 1.886 24.810 1.00 86.75 79 SER A C 1
ATOM 642 O O . SER A 1 79 ? -14.159 1.944 25.960 1.00 86.75 79 SER A O 1
ATOM 644 N N . GLU A 1 80 ? -14.476 1.422 23.803 1.00 83.50 80 GLU A N 1
ATOM 645 C CA . GLU A 1 80 ? -15.838 0.882 23.964 1.00 83.50 80 GLU A CA 1
ATOM 646 C C . GLU A 1 80 ? -15.859 -0.385 24.835 1.00 83.50 80 GLU A C 1
ATOM 648 O O . GLU A 1 80 ? -16.791 -0.607 25.607 1.00 83.50 80 GLU A O 1
ATOM 653 N N . GLU A 1 81 ? -14.822 -1.219 24.738 1.00 83.62 81 GLU A N 1
ATOM 654 C CA . GLU A 1 81 ? -14.676 -2.434 25.545 1.00 83.62 81 GLU A CA 1
ATOM 655 C C . GLU A 1 81 ? -14.184 -2.142 26.981 1.00 83.62 81 GLU A C 1
ATOM 657 O O . GLU A 1 81 ? -14.237 -3.032 27.840 1.00 83.62 81 GLU A O 1
ATOM 662 N N . SER A 1 82 ? -13.753 -0.906 27.267 1.00 86.00 82 SER A N 1
ATOM 663 C CA . SER A 1 82 ? -13.230 -0.502 28.576 1.00 86.00 82 SER A CA 1
ATOM 664 C C . SER A 1 82 ? -14.303 -0.470 29.670 1.00 86.00 82 SER A C 1
ATOM 666 O O . SER A 1 82 ? -15.461 -0.110 29.449 1.00 86.00 82 SER A O 1
ATOM 668 N N . GLU A 1 83 ? -13.903 -0.804 30.899 1.00 78.31 83 GLU A N 1
ATOM 669 C CA . GLU A 1 83 ? -14.793 -0.758 32.068 1.00 78.31 83 GLU A CA 1
ATOM 670 C C . GLU A 1 83 ? -15.293 0.655 32.386 1.00 78.31 83 GLU A C 1
ATOM 672 O O . GLU A 1 83 ? -16.388 0.824 32.917 1.00 78.31 83 GLU A O 1
ATOM 677 N N . ASP A 1 84 ? -14.522 1.684 32.046 1.00 75.44 84 ASP A N 1
ATOM 678 C CA . ASP A 1 84 ? -14.917 3.068 32.296 1.00 75.44 84 ASP A CA 1
ATOM 679 C C . ASP A 1 84 ? -16.018 3.517 31.330 1.00 75.44 84 ASP A C 1
ATOM 681 O O . ASP A 1 84 ? -16.975 4.166 31.756 1.00 75.44 84 ASP A O 1
ATOM 685 N N . TYR A 1 85 ? -15.956 3.095 30.062 1.00 75.75 85 TYR A N 1
ATOM 686 C CA . TYR A 1 85 ? -17.048 3.306 29.112 1.00 75.75 85 TYR A CA 1
ATOM 687 C C . TYR A 1 85 ? -18.313 2.549 29.536 1.00 75.75 85 TYR A C 1
ATOM 689 O O . TYR A 1 85 ? -19.395 3.133 29.565 1.00 75.75 85 TYR A O 1
ATOM 697 N N . LYS A 1 86 ? -18.181 1.286 29.967 1.00 81.62 86 LYS A N 1
ATOM 698 C CA . LYS A 1 86 ? -19.316 0.512 30.504 1.00 81.62 86 LYS A CA 1
ATOM 699 C C . LYS A 1 86 ? -19.955 1.199 31.712 1.00 81.62 86 LYS A C 1
ATOM 701 O O . LYS A 1 86 ? -21.176 1.326 31.759 1.00 81.62 86 LYS A O 1
ATOM 706 N N . ARG A 1 87 ? -19.146 1.687 32.661 1.00 80.88 87 ARG A N 1
ATOM 707 C CA . ARG A 1 87 ? -19.630 2.439 33.832 1.00 80.88 87 ARG A CA 1
ATOM 708 C C . ARG A 1 87 ? -20.333 3.734 33.437 1.00 80.88 87 ARG A C 1
ATOM 710 O O . ARG A 1 87 ? -21.392 4.029 33.979 1.00 80.88 87 ARG A O 1
ATOM 717 N N . LEU A 1 88 ? -19.795 4.476 32.470 1.00 76.81 88 LEU A N 1
ATOM 718 C CA . LEU A 1 88 ? -20.452 5.667 31.935 1.00 76.81 88 LEU A CA 1
ATOM 719 C C . LEU A 1 88 ? -21.821 5.339 31.320 1.00 76.81 88 LEU A C 1
ATOM 721 O O . LEU A 1 88 ? -22.790 6.034 31.614 1.00 76.81 88 LEU A O 1
ATOM 725 N N . CYS A 1 89 ? -21.921 4.280 30.509 1.00 78.25 89 CYS A N 1
ATOM 726 C CA . CYS A 1 89 ? -23.195 3.832 29.942 1.00 78.25 89 CYS A CA 1
ATOM 727 C C . CYS A 1 89 ? -24.211 3.474 31.034 1.00 78.25 89 CYS A C 1
ATOM 729 O O . CYS A 1 89 ? -25.358 3.900 30.946 1.00 78.25 89 CYS A O 1
ATOM 731 N N . MET A 1 90 ? -23.784 2.775 32.094 1.00 81.62 90 MET A N 1
ATOM 732 C CA . MET A 1 90 ? -24.650 2.476 33.241 1.00 81.62 90 MET A CA 1
ATOM 733 C C . MET A 1 90 ? -25.179 3.751 33.911 1.00 81.62 90 MET A C 1
ATOM 735 O O . MET A 1 90 ? -26.379 3.854 34.151 1.00 81.62 90 MET A O 1
ATOM 739 N N . TYR A 1 91 ? -24.320 4.746 34.162 1.00 81.44 91 TYR A N 1
ATOM 740 C CA . TYR A 1 91 ? -24.761 6.021 34.737 1.00 81.44 91 TYR A CA 1
ATOM 741 C C . TYR A 1 91 ? -25.742 6.762 33.824 1.00 81.44 91 TYR A C 1
ATOM 743 O O . TYR A 1 91 ? -26.730 7.312 34.303 1.00 81.44 91 TYR A O 1
ATOM 751 N N . LEU A 1 92 ? -25.501 6.783 32.510 1.00 78.25 92 LEU A N 1
ATOM 752 C CA . LEU A 1 92 ? -26.404 7.426 31.551 1.00 78.25 92 LEU A CA 1
ATOM 753 C C . LEU A 1 92 ? -27.775 6.740 31.498 1.00 78.25 92 LEU A C 1
ATOM 755 O O . LEU A 1 92 ? -28.791 7.434 31.444 1.00 78.25 92 LEU A O 1
ATOM 759 N N . ASP A 1 93 ? -27.813 5.409 31.570 1.00 77.69 93 ASP A N 1
ATOM 760 C CA . ASP A 1 93 ? -29.059 4.645 31.659 1.00 77.69 93 ASP A CA 1
ATOM 761 C C . ASP A 1 93 ? -29.824 4.953 32.957 1.00 77.69 93 ASP A C 1
ATOM 763 O O . ASP A 1 93 ? -31.048 5.082 32.930 1.00 77.69 93 ASP A O 1
ATOM 767 N N . GLU A 1 94 ? -29.132 5.111 34.090 1.00 75.75 94 GLU A N 1
ATOM 768 C CA . GLU A 1 94 ? -29.743 5.528 35.362 1.00 75.75 94 GLU A CA 1
ATOM 769 C C . GLU A 1 94 ? -30.308 6.956 35.281 1.00 75.75 94 GLU A C 1
ATOM 771 O O . GLU A 1 94 ? -31.483 7.171 35.583 1.00 75.75 94 GLU A O 1
ATOM 776 N N . PHE A 1 95 ? -29.535 7.921 34.770 1.00 65.69 95 PHE A N 1
ATOM 777 C CA . PHE A 1 95 ? -30.006 9.296 34.550 1.00 65.69 95 PHE A CA 1
ATOM 778 C C . PHE A 1 95 ? -31.192 9.376 33.572 1.00 65.69 95 PHE A C 1
ATOM 780 O O . PHE A 1 95 ? -32.039 10.264 33.699 1.00 65.69 95 PHE A O 1
ATOM 787 N N . GLY A 1 96 ? -31.255 8.472 32.591 1.00 60.09 96 GLY A N 1
ATOM 788 C CA . GLY A 1 96 ? -32.356 8.363 31.635 1.00 60.09 96 GLY A CA 1
ATOM 789 C C . GLY A 1 96 ? -33.643 7.778 32.227 1.00 60.09 96 GLY A C 1
ATOM 790 O O . GLY A 1 96 ? -34.722 8.075 31.718 1.00 60.09 96 GLY A O 1
ATOM 791 N N . ARG A 1 97 ? -33.557 6.991 33.309 1.00 56.19 97 ARG A N 1
ATOM 792 C CA . ARG A 1 97 ? -34.726 6.449 34.030 1.00 56.19 97 ARG A CA 1
ATOM 793 C C . ARG A 1 97 ? -35.360 7.454 34.994 1.00 56.19 97 ARG A C 1
ATOM 795 O O . ARG A 1 97 ? -36.565 7.382 35.211 1.00 56.19 97 ARG A O 1
ATOM 802 N N . ASP A 1 98 ? -34.582 8.401 35.518 1.00 55.84 98 ASP A N 1
ATOM 803 C CA . ASP A 1 98 ? -35.043 9.392 36.506 1.00 55.84 98 ASP A CA 1
ATOM 804 C C . ASP A 1 98 ? -35.716 10.641 35.903 1.00 55.84 98 ASP A C 1
ATOM 806 O O . ASP A 1 98 ? -36.220 11.492 36.639 1.00 55.84 98 ASP A O 1
ATOM 810 N N . ARG A 1 99 ? -35.789 10.770 34.570 1.00 54.09 99 ARG A N 1
ATOM 811 C CA . ARG A 1 99 ? -36.691 11.742 33.928 1.00 54.09 99 ARG A CA 1
ATOM 812 C C . ARG A 1 99 ? -37.959 11.031 33.461 1.00 54.09 99 ARG A C 1
ATOM 814 O O . ARG A 1 99 ? -37.924 10.410 32.399 1.00 54.09 99 ARG A O 1
ATOM 821 N N . PRO A 1 100 ? -39.094 11.146 34.173 1.00 53.16 100 PRO A N 1
ATOM 822 C CA . PRO A 1 100 ? -40.364 10.778 33.575 1.00 53.16 100 PRO A CA 1
ATOM 823 C C . PRO A 1 100 ? -40.578 11.678 32.352 1.00 53.16 100 PRO A C 1
ATOM 825 O O . PRO A 1 100 ? -40.625 12.904 32.463 1.00 53.16 100 PRO A O 1
ATOM 828 N N . ILE A 1 101 ? -40.662 11.079 31.165 1.00 55.72 101 ILE A N 1
ATOM 829 C CA . ILE A 1 101 ? -41.264 11.758 30.023 1.00 55.72 101 ILE A CA 1
ATOM 830 C C . ILE A 1 101 ? -42.763 11.730 30.312 1.00 55.72 101 ILE A C 1
ATOM 832 O O . ILE A 1 101 ? -43.407 10.701 30.112 1.00 55.72 101 ILE A O 1
ATOM 836 N N . ASP A 1 102 ? -43.303 12.838 30.817 1.00 52.84 102 ASP A N 1
ATOM 837 C CA . ASP A 1 102 ? -44.747 13.072 30.860 1.00 52.84 102 ASP A CA 1
ATOM 838 C C . ASP A 1 102 ? -45.254 13.162 29.413 1.00 52.84 102 ASP A C 1
ATOM 840 O O . ASP A 1 102 ? -45.389 14.236 28.826 1.00 52.84 102 ASP A O 1
ATOM 844 N N . VAL A 1 103 ? -45.494 12.005 28.796 1.00 50.75 103 VAL A N 1
ATOM 845 C CA . VAL A 1 103 ? -46.294 11.916 27.578 1.00 50.75 103 VAL A CA 1
ATOM 846 C C . VAL A 1 103 ? -47.744 12.071 28.026 1.00 50.75 103 VAL A C 1
ATOM 848 O O . VAL A 1 103 ? -48.392 11.102 28.413 1.00 50.75 103 VAL A O 1
ATOM 851 N N . GLN A 1 104 ? -48.236 13.310 28.040 1.00 43.66 104 GLN A N 1
ATOM 852 C CA . GLN A 1 104 ? -49.666 13.585 28.180 1.00 43.66 104 GLN A CA 1
ATOM 853 C C . GLN A 1 104 ? -50.380 13.017 26.939 1.00 43.66 104 GLN A C 1
ATOM 855 O O . GLN A 1 104 ? -50.186 13.535 25.838 1.00 43.66 104 GLN A O 1
ATOM 860 N N . ILE A 1 105 ? -51.138 11.925 27.112 1.00 46.47 105 ILE A N 1
ATOM 861 C CA . ILE A 1 105 ? -52.064 11.353 26.111 1.00 46.47 105 ILE A CA 1
ATOM 862 C C . ILE A 1 105 ? -53.466 11.897 26.374 1.00 46.47 105 ILE A C 1
ATOM 864 O O . ILE A 1 105 ? -53.872 11.889 27.559 1.00 46.47 105 ILE A O 1
#

Radius of gyration: 26.51 Å; Cα contacts (8 Å, |Δi|>4): 57; chains: 1; bounding box: 77×24×65 Å

pLDDT: mean 88.38, std 13.27, range [43.66, 97.94]

Sequence (105 aa):
MESLKIVKQYVEGQLNLSSLEIDKNKETYEILKNKSSRDMLDDINLNDALREVTVNERLKIFAESLLELLDTQIKIKESEESEDYKRLCMYLDEFGRDRPIDVQI

Nearest PDB structures (foldseek):
  6ixg-assembly2_B  TM=8.286E-01  e=1.812E-01  Homo sapiens
  8vaa-assembly1_S  TM=9.383E-01  e=4.580E-01  Legionella pneumophila
  3ja6-assembly1_I  TM=9.070E-01  e=8.499E-01  Escherichia coli
  3qwe-assembly1_A-2  TM=7.300E-01  e=2.587E+00  Homo sapiens
  3lsq-assembly1_A  TM=4.932E-01  e=2.432E+00  Trypanosoma brucei

Solvent-accessible surface area (backbone atoms only — not comparable to full-atom values): 5722 Å² total; per-residue (Å²): 114,70,68,61,55,54,52,45,54,51,40,55,51,52,35,52,52,25,52,52,50,26,54,55,22,48,51,52,25,53,54,52,72,70,45,93,76,73,55,75,65,48,55,50,51,32,52,50,23,51,49,50,27,55,52,26,52,52,51,32,54,52,32,54,55,50,47,56,51,49,52,50,52,50,54,52,50,55,49,64,72,29,69,66,45,50,50,49,52,53,52,52,54,52,59,59,66,74,53,78,78,84,76,86,125

Mean predicted aligned error: 8.7 Å

Organism: Clostridioides difficile (NCBI:txid1496)